Protein AF-A0A658NVW7-F1 (afdb_monomer)

Nearest PDB structures (foldseek):
  8pz0-assembly1_A  TM=9.794E-01  e=9.774E-05  Pseudomonas aeruginosa PA14
  4zi6-assembly1_D  TM=9.655E-01  e=2.193E-04  Helicobacter pylori 26695
  4zla-assembly1_E  TM=9.716E-01  e=2.683E-04  Helicobacter pylori 26695
  4zla-assembly1_D  TM=9.727E-01  e=2.870E-04  Helicobacter pylori 26695
  4zla-assembly1_A  TM=9.732E-01  e=3.070E-04  Helicobacter pylori 26695

Solvent-accessible surface area (backbone atoms only — not comparable to full-atom values): 5208 Å² total; per-residue (Å²): 135,87,83,89,56,78,92,58,45,66,60,58,57,47,53,54,52,52,52,49,46,47,74,75,64,64,62,96,72,87,85,87,86,75,98,76,57,69,64,52,41,73,75,55,42,91,74,36,46,78,36,72,61,99,42,72,69,61,46,50,54,52,38,55,48,11,66,73,74,66,61,29,52,42,82,48,90,72,80,137

Radius of gyration: 14.14 Å; Cα contacts (8 Å, |Δi|>4): 55; chains: 1; bounding box: 36×24×34 Å

Mean predicted aligned error: 2.89 Å

Foldseek 3Di:
DDPPDCLQVVVVVVVVVVVCCCVPPVDPDDDDDDPRDPVQCVVPNDQEGEDEDPDPVVSVVVQVVCVVVSRHYDYDDDDD

Sequence (80 aa):
IEIISTDAEGRLVLADALTYAQQKFQPRAMIDLATLTGGVVVALGRNRAGLMSNDDQLAGKLFDAGEQTGEKLWRLPLDD

Structure (mmCIF, N/CA/C/O backbone):
data_AF-A0A658NVW7-F1
#
_entry.id   AF-A0A658NVW7-F1
#
loop_
_atom_site.group_PDB
_atom_site.id
_atom_site.type_symbol
_atom_site.label_atom_id
_atom_site.label_alt_id
_atom_site.label_comp_id
_atom_site.label_asym_id
_atom_site.label_entity_id
_atom_site.label_seq_id
_atom_site.pdbx_PDB_ins_code
_atom_site.Cartn_x
_atom_site.Cartn_y
_atom_site.Cartn_z
_atom_site.occupancy
_atom_site.B_iso_or_equiv
_atom_site.auth_seq_id
_atom_site.auth_comp_id
_atom_site.auth_asym_id
_atom_site.auth_atom_id
_atom_site.pdbx_PDB_model_num
ATOM 1 N N . ILE A 1 1 ? 16.041 -0.477 14.519 1.00 84.25 1 ILE A N 1
ATOM 2 C CA . ILE A 1 1 ? 16.155 -0.933 13.114 1.00 84.25 1 ILE A CA 1
ATOM 3 C C . ILE A 1 1 ? 17.622 -0.792 12.728 1.00 84.25 1 ILE A C 1
ATOM 5 O O . ILE A 1 1 ? 18.153 0.297 12.899 1.00 84.25 1 ILE A O 1
ATOM 9 N N . GLU A 1 2 ? 18.292 -1.873 12.325 1.00 95.25 2 GLU A N 1
ATOM 10 C CA . GLU A 1 2 ? 19.657 -1.801 11.779 1.00 95.25 2 GLU A CA 1
ATOM 11 C C . GLU A 1 2 ? 19.595 -1.366 10.308 1.00 95.25 2 GLU A C 1
ATOM 13 O O . GLU A 1 2 ? 18.747 -1.846 9.554 1.00 95.25 2 GLU A O 1
ATOM 18 N N . ILE A 1 3 ? 20.462 -0.433 9.903 1.00 95.00 3 ILE A N 1
ATOM 19 C CA . ILE A 1 3 ? 20.458 0.126 8.547 1.00 95.00 3 ILE A CA 1
ATOM 20 C C . ILE A 1 3 ? 21.424 -0.659 7.663 1.00 95.00 3 ILE A C 1
ATOM 22 O O . ILE A 1 3 ? 22.624 -0.407 7.669 1.00 95.00 3 ILE A O 1
ATOM 26 N N . ILE A 1 4 ? 20.879 -1.583 6.870 1.00 96.88 4 ILE A N 1
ATOM 27 C CA . ILE A 1 4 ? 21.643 -2.307 5.839 1.00 96.88 4 ILE A CA 1
ATOM 28 C C . ILE A 1 4 ? 21.748 -1.529 4.517 1.00 96.88 4 ILE A C 1
ATOM 30 O O . ILE A 1 4 ? 22.651 -1.772 3.724 1.00 96.88 4 ILE A O 1
ATOM 34 N N . SER A 1 5 ? 20.818 -0.602 4.269 1.00 95.12 5 SER A N 1
ATOM 35 C CA . SER A 1 5 ? 20.806 0.291 3.108 1.00 95.12 5 SER A CA 1
ATOM 36 C C . SER A 1 5 ? 20.134 1.603 3.482 1.00 95.12 5 SER A C 1
ATOM 38 O O . SER A 1 5 ? 19.029 1.606 4.027 1.00 95.12 5 SER A O 1
ATOM 40 N N . THR A 1 6 ? 20.791 2.716 3.169 1.00 95.25 6 THR A N 1
ATOM 41 C CA . THR A 1 6 ? 20.241 4.059 3.380 1.00 95.25 6 THR A CA 1
ATOM 42 C C . THR A 1 6 ? 19.245 4.471 2.302 1.00 95.25 6 THR A C 1
ATOM 44 O O . THR A 1 6 ? 18.511 5.407 2.549 1.00 95.25 6 THR A O 1
ATOM 47 N N . ASP A 1 7 ? 19.207 3.779 1.157 1.00 92.94 7 ASP A N 1
ATOM 48 C CA . ASP A 1 7 ? 18.251 3.994 0.044 1.00 92.94 7 ASP A CA 1
ATOM 49 C C . ASP A 1 7 ? 16.881 3.327 0.311 1.00 92.94 7 ASP A C 1
ATOM 51 O O . ASP A 1 7 ? 15.974 3.297 -0.516 1.00 92.94 7 ASP A O 1
ATOM 55 N N . ALA A 1 8 ? 16.743 2.704 1.485 1.00 94.00 8 ALA A N 1
ATOM 56 C CA . ALA A 1 8 ? 15.483 2.202 2.009 1.00 94.00 8 ALA A CA 1
ATOM 57 C C . ALA A 1 8 ? 14.908 3.153 3.074 1.00 94.00 8 ALA A C 1
ATOM 59 O O . ALA A 1 8 ? 14.183 2.711 3.963 1.00 94.00 8 ALA A O 1
ATOM 60 N N . GLU A 1 9 ? 15.230 4.444 3.016 1.00 95.62 9 GLU A N 1
ATOM 61 C CA . GLU A 1 9 ? 14.900 5.450 4.024 1.00 95.62 9 GLU A CA 1
ATOM 62 C C . GLU A 1 9 ? 13.403 5.716 4.160 1.00 95.62 9 GLU A C 1
ATOM 64 O O . GLU A 1 9 ? 12.922 5.937 5.272 1.00 95.62 9 GLU A O 1
ATOM 69 N N . GLY A 1 10 ? 12.645 5.635 3.061 1.00 95.25 10 GLY A N 1
ATOM 70 C CA . GLY A 1 10 ? 11.212 5.941 3.070 1.00 95.25 10 GLY A CA 1
ATOM 71 C C . GLY A 1 10 ? 10.433 5.140 4.120 1.00 95.25 10 GLY A C 1
ATOM 72 O O . GLY A 1 10 ? 9.558 5.681 4.793 1.00 95.25 10 GLY A O 1
ATOM 73 N N . ARG A 1 11 ? 10.810 3.874 4.353 1.00 95.50 11 ARG A N 1
ATOM 74 C CA . ARG A 1 11 ? 10.138 3.020 5.349 1.00 95.50 11 ARG A CA 1
ATOM 75 C C . ARG A 1 11 ? 10.441 3.426 6.7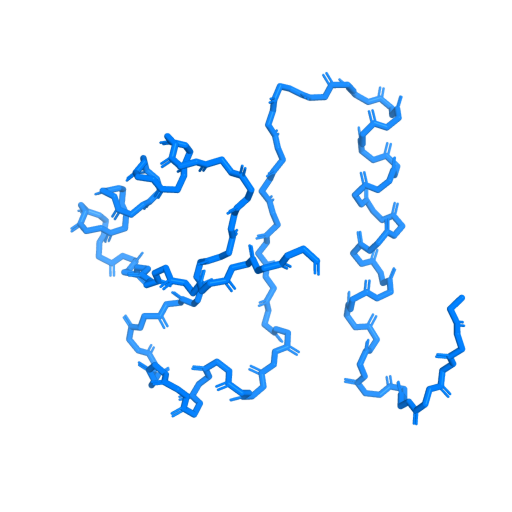94 1.00 95.50 11 ARG A C 1
ATOM 77 O O . ARG A 1 11 ? 9.625 3.162 7.667 1.00 95.50 11 ARG A O 1
ATOM 84 N N . LEU A 1 12 ? 11.588 4.062 7.053 1.00 96.88 12 LEU A N 1
ATOM 85 C CA . LEU A 1 12 ? 11.944 4.554 8.389 1.00 96.88 12 LEU A CA 1
ATOM 86 C C . LEU A 1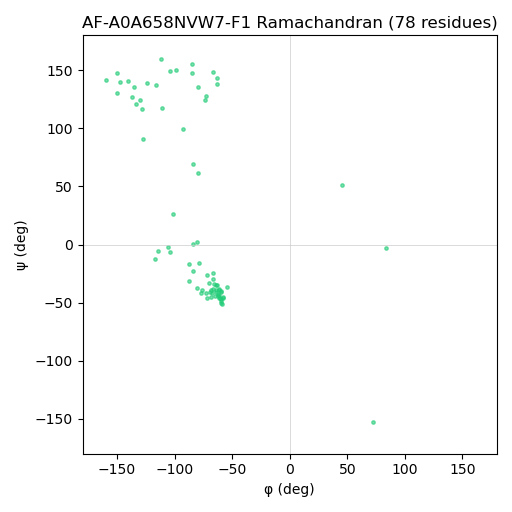 12 ? 11.092 5.768 8.750 1.00 96.88 12 LEU A C 1
ATOM 88 O O . LEU A 1 12 ? 10.504 5.802 9.825 1.00 96.88 12 LEU A O 1
ATOM 92 N N . VAL A 1 13 ? 10.957 6.717 7.818 1.00 96.62 13 VAL A N 1
ATOM 93 C CA . VAL A 1 13 ? 10.104 7.899 8.012 1.00 96.62 13 VAL A CA 1
ATOM 94 C C . VAL A 1 13 ? 8.645 7.485 8.219 1.00 96.62 13 VAL A C 1
ATOM 96 O O . VAL A 1 13 ? 7.979 7.993 9.121 1.00 96.62 13 VAL A O 1
ATOM 99 N N . LEU A 1 14 ? 8.152 6.533 7.420 1.00 97.50 14 LEU A N 1
ATOM 100 C CA . LEU A 1 14 ? 6.789 6.017 7.562 1.00 97.50 14 LEU A CA 1
ATOM 101 C C . LEU A 1 14 ? 6.571 5.294 8.894 1.00 97.50 14 LEU A C 1
ATOM 103 O O . LEU A 1 14 ? 5.518 5.478 9.496 1.00 97.50 14 LEU A O 1
ATOM 107 N N . ALA A 1 15 ? 7.546 4.522 9.385 1.00 97.50 15 ALA A N 1
ATOM 108 C CA . ALA A 1 15 ? 7.427 3.837 10.671 1.00 97.50 15 ALA A CA 1
ATOM 109 C C . ALA A 1 15 ? 7.176 4.826 11.823 1.00 97.50 15 ALA A C 1
ATOM 111 O O . ALA A 1 15 ? 6.249 4.626 12.615 1.00 97.50 15 ALA A O 1
ATOM 112 N N . ASP A 1 16 ? 7.935 5.923 11.876 1.00 97.69 16 ASP A N 1
ATOM 113 C CA . ASP A 1 16 ? 7.752 6.960 12.895 1.00 97.69 16 ASP A CA 1
ATOM 114 C C . ASP A 1 16 ? 6.427 7.710 12.706 1.00 97.69 16 ASP A C 1
ATOM 116 O O . ASP A 1 16 ? 5.674 7.892 13.666 1.00 97.69 16 ASP A O 1
ATOM 120 N N . ALA A 1 17 ? 6.097 8.105 11.471 1.00 97.88 17 ALA A N 1
ATOM 121 C CA . ALA A 1 17 ? 4.869 8.839 11.172 1.00 97.88 17 ALA A CA 1
ATOM 122 C C . ALA A 1 17 ? 3.604 8.030 11.509 1.00 97.88 17 ALA A C 1
ATOM 124 O O . ALA A 1 17 ? 2.680 8.560 12.132 1.00 97.88 17 ALA A O 1
ATOM 125 N N . LEU A 1 18 ? 3.569 6.745 11.145 1.00 97.81 18 LEU A N 1
ATOM 126 C CA . LEU A 1 18 ? 2.452 5.846 11.439 1.00 97.81 18 LEU A CA 1
ATOM 127 C C . LEU A 1 18 ? 2.340 5.565 12.938 1.00 97.81 18 LEU A C 1
ATOM 129 O O . LEU A 1 18 ? 1.237 5.615 13.483 1.00 97.81 18 LEU A O 1
ATOM 133 N N . THR A 1 19 ? 3.465 5.3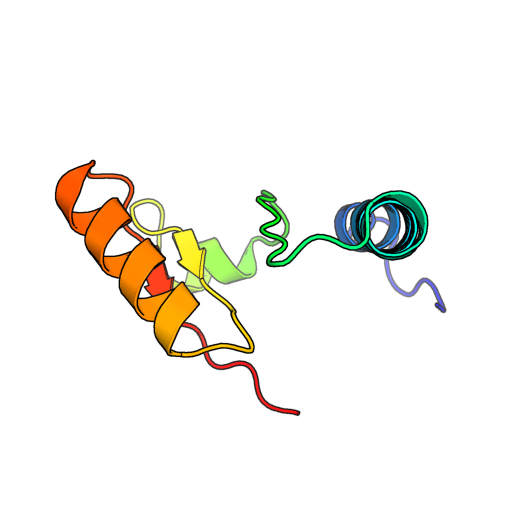49 13.625 1.00 98.00 19 THR A N 1
ATOM 134 C CA . THR A 1 19 ? 3.480 5.168 15.085 1.00 98.00 19 THR A CA 1
ATOM 135 C C . THR A 1 19 ? 2.943 6.408 15.792 1.00 98.00 19 THR A C 1
ATOM 137 O O . THR A 1 19 ? 2.081 6.312 16.668 1.00 98.00 19 THR A O 1
ATOM 140 N N . TYR A 1 20 ? 3.401 7.591 15.378 1.00 98.25 20 TYR A N 1
ATOM 141 C CA . TYR A 1 20 ? 2.914 8.856 15.909 1.00 98.25 20 TYR A CA 1
ATOM 142 C C . TYR A 1 20 ? 1.410 9.019 15.675 1.00 98.25 20 TYR A C 1
ATOM 144 O O . TYR A 1 20 ? 0.671 9.323 16.613 1.00 98.25 20 TYR A O 1
ATOM 152 N N . ALA A 1 21 ? 0.936 8.784 14.448 1.00 97.88 21 ALA A N 1
ATOM 153 C CA . ALA A 1 21 ? -0.473 8.928 14.105 1.00 97.88 21 ALA A CA 1
ATOM 154 C C . ALA A 1 21 ? -1.362 7.961 14.902 1.00 97.88 21 ALA A C 1
ATOM 156 O O . ALA A 1 21 ? -2.397 8.368 15.436 1.00 97.88 21 ALA A O 1
ATOM 157 N N . GLN A 1 22 ? -0.927 6.707 15.046 1.00 97.62 22 GLN A N 1
ATOM 158 C CA . GLN A 1 22 ? -1.620 5.696 15.837 1.00 97.62 22 GLN A CA 1
ATOM 159 C C . GLN A 1 22 ? -1.771 6.135 17.298 1.00 97.62 22 GLN A C 1
ATOM 161 O O . GLN A 1 22 ? -2.880 6.118 17.835 1.00 97.62 22 GLN A O 1
ATOM 166 N N . GLN A 1 23 ? -0.673 6.556 17.933 1.00 97.81 23 GLN A N 1
ATOM 1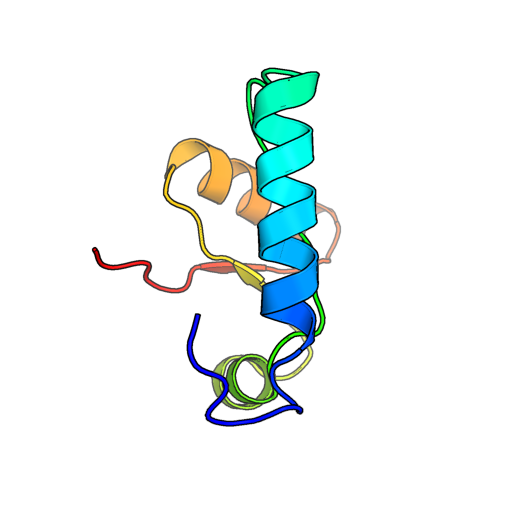67 C CA . GLN A 1 23 ? -0.667 6.956 19.342 1.00 97.81 23 GLN A CA 1
ATOM 168 C C . GLN A 1 23 ? -1.439 8.254 19.581 1.00 97.81 23 GLN A C 1
ATOM 170 O O . GLN A 1 23 ? -2.132 8.390 20.589 1.00 97.81 23 GLN A O 1
ATOM 175 N N . LYS A 1 24 ? -1.319 9.222 18.667 1.00 98.38 24 LYS A N 1
ATOM 176 C CA . LYS A 1 24 ? -1.879 10.561 18.846 1.00 98.38 24 LYS A CA 1
ATOM 177 C C . LYS A 1 24 ? -3.372 10.631 18.541 1.00 98.38 24 LYS A C 1
ATOM 179 O O . LYS A 1 24 ? -4.077 11.381 19.214 1.00 98.38 24 LYS A O 1
ATOM 184 N N . PHE A 1 25 ? -3.832 9.903 17.524 1.00 97.69 25 PHE A N 1
ATOM 185 C CA . PHE A 1 25 ? -5.180 10.065 16.973 1.00 97.69 25 PHE A CA 1
ATOM 186 C C . PHE A 1 25 ? -6.073 8.832 17.116 1.00 97.69 25 PHE A C 1
ATOM 188 O O . PHE A 1 25 ? -7.272 8.957 16.891 1.00 97.69 25 PHE A O 1
ATOM 195 N N . GLN A 1 26 ? -5.522 7.666 17.480 1.00 96.06 26 GLN A N 1
ATOM 196 C CA . GLN A 1 26 ?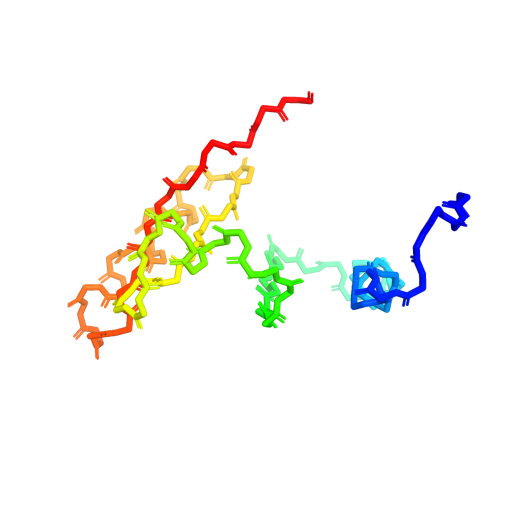 -6.265 6.404 17.626 1.00 96.06 26 GLN A CA 1
ATOM 197 C C . GLN A 1 26 ? -7.240 6.135 16.457 1.00 96.06 26 GLN A C 1
ATOM 199 O O . GLN A 1 26 ? -8.435 5.910 16.671 1.00 96.06 26 GLN A O 1
ATOM 204 N N . PRO A 1 27 ? -6.765 6.214 15.200 1.00 97.44 27 PRO A N 1
ATOM 205 C CA . PRO A 1 27 ? -7.637 6.136 14.040 1.00 97.44 27 PRO A CA 1
ATOM 206 C C . PRO A 1 27 ? -8.266 4.747 13.906 1.00 97.44 27 PRO A C 1
ATOM 208 O O . PRO A 1 27 ? -7.652 3.728 14.217 1.00 97.44 27 PRO A O 1
ATOM 211 N N . ARG A 1 28 ? -9.486 4.698 13.358 1.00 96.88 28 ARG A N 1
ATOM 212 C CA . ARG A 1 28 ? -10.163 3.431 13.029 1.00 96.88 28 ARG A CA 1
ATOM 213 C C . ARG A 1 28 ? -9.462 2.664 11.899 1.00 96.88 28 ARG A C 1
ATOM 215 O O . ARG A 1 28 ? -9.561 1.444 11.850 1.00 96.88 28 ARG A O 1
ATOM 222 N N . ALA A 1 29 ? -8.811 3.372 10.981 1.00 97.00 29 ALA A N 1
ATOM 223 C CA . ALA A 1 29 ? -8.040 2.806 9.880 1.00 97.00 29 ALA A CA 1
ATOM 224 C C . ALA A 1 29 ? -6.894 3.758 9.517 1.00 97.00 29 ALA A C 1
ATOM 226 O O . ALA A 1 29 ? -7.053 4.976 9.617 1.00 97.00 29 ALA A O 1
ATOM 227 N N . MET A 1 30 ? -5.765 3.205 9.079 1.00 97.50 30 MET A N 1
ATOM 228 C CA . MET A 1 30 ? -4.629 3.958 8.545 1.00 97.50 30 MET A CA 1
ATOM 229 C C . MET A 1 30 ? -4.305 3.442 7.148 1.00 97.50 30 MET A C 1
ATOM 231 O O . MET A 1 30 ? -4.352 2.238 6.911 1.00 97.50 30 MET A O 1
ATOM 235 N N . ILE A 1 31 ? -4.007 4.364 6.237 1.00 97.25 31 ILE A N 1
ATOM 236 C CA . ILE A 1 31 ? -3.593 4.074 4.865 1.00 97.25 31 ILE A CA 1
ATOM 237 C C . ILE A 1 31 ? -2.374 4.950 4.594 1.00 97.25 31 ILE A C 1
ATOM 239 O O . ILE A 1 31 ? -2.473 6.174 4.699 1.00 97.25 31 ILE A O 1
ATOM 243 N N . ASP A 1 32 ? -1.244 4.339 4.256 1.00 96.81 32 ASP A N 1
ATOM 244 C CA . ASP A 1 32 ? -0.084 5.033 3.709 1.00 96.81 32 ASP A CA 1
ATOM 245 C C . ASP A 1 32 ? 0.034 4.801 2.198 1.00 96.81 32 ASP A C 1
ATOM 247 O O . ASP A 1 32 ? -0.395 3.780 1.662 1.00 96.81 32 ASP A O 1
ATOM 251 N N . LEU A 1 33 ? 0.585 5.795 1.501 1.00 95.56 33 LEU A N 1
ATOM 252 C CA . LEU A 1 33 ? 0.892 5.729 0.077 1.00 95.56 33 LEU A CA 1
ATOM 253 C C . LEU A 1 33 ? 2.337 6.177 -0.114 1.00 95.56 33 LEU A C 1
ATOM 255 O O . LEU A 1 33 ? 2.703 7.281 0.293 1.00 95.56 33 LEU A O 1
ATOM 259 N N . ALA A 1 34 ? 3.155 5.337 -0.747 1.00 95.62 34 ALA A N 1
ATOM 260 C CA . ALA A 1 34 ? 4.572 5.619 -0.925 1.00 95.62 34 ALA A CA 1
ATOM 261 C C . ALA A 1 34 ? 5.125 5.042 -2.230 1.00 95.62 34 ALA A C 1
ATOM 263 O O . ALA A 1 34 ? 4.867 3.895 -2.598 1.00 95.62 34 ALA A O 1
ATOM 264 N N . THR A 1 35 ? 5.982 5.812 -2.899 1.00 94.38 35 THR A N 1
ATOM 265 C CA . THR A 1 35 ? 6.811 5.348 -4.020 1.00 94.38 35 THR A CA 1
ATOM 266 C C . THR A 1 35 ? 8.037 4.599 -3.489 1.00 94.38 35 THR A C 1
ATOM 268 O O . THR A 1 35 ? 9.167 5.047 -3.652 1.00 94.38 35 THR A O 1
ATOM 271 N N . LEU A 1 36 ? 7.804 3.494 -2.772 1.00 85.00 36 LEU A N 1
ATOM 272 C CA . LEU A 1 36 ? 8.795 2.912 -1.860 1.00 85.00 36 LEU A CA 1
ATOM 273 C C . LEU A 1 36 ? 9.772 1.929 -2.511 1.00 85.00 36 LEU A C 1
ATOM 275 O O . LEU A 1 36 ? 10.893 1.773 -2.037 1.00 85.00 36 LEU A O 1
ATOM 279 N N . THR A 1 37 ? 9.351 1.198 -3.545 1.00 89.12 37 THR A N 1
ATOM 280 C CA . THR A 1 37 ? 10.193 0.145 -4.124 1.00 89.12 37 THR A CA 1
ATOM 281 C C . THR A 1 37 ? 10.104 0.104 -5.640 1.00 89.12 37 THR A C 1
ATOM 283 O O . THR A 1 37 ? 9.023 0.181 -6.224 1.00 89.12 37 THR A O 1
ATOM 286 N N . GLY A 1 38 ? 11.249 -0.131 -6.283 1.00 91.88 38 GLY A N 1
ATOM 287 C CA . GLY A 1 38 ? 11.278 -0.552 -7.684 1.00 91.88 38 GLY A CA 1
ATOM 288 C C . GLY A 1 38 ? 10.678 -1.950 -7.893 1.00 91.88 38 GLY A C 1
ATOM 289 O O . GLY A 1 38 ? 10.176 -2.242 -8.974 1.00 91.88 38 GLY A O 1
ATOM 290 N N . GLY A 1 39 ? 10.666 -2.799 -6.857 1.00 93.25 39 GLY A N 1
ATOM 291 C CA . GLY A 1 39 ? 10.147 -4.170 -6.927 1.00 93.25 39 GLY A CA 1
ATOM 292 C C . GLY A 1 39 ? 8.670 -4.246 -7.323 1.00 93.25 39 GLY A C 1
ATOM 293 O O . GLY A 1 39 ? 8.307 -5.065 -8.163 1.00 93.25 39 GLY A O 1
ATOM 294 N N . VAL A 1 40 ? 7.832 -3.341 -6.807 1.00 94.50 40 VAL A N 1
ATOM 295 C CA . VAL A 1 40 ? 6.411 -3.260 -7.198 1.00 94.50 40 VAL A CA 1
ATOM 296 C C . VAL A 1 40 ? 6.257 -2.951 -8.690 1.00 94.50 40 VAL A C 1
ATOM 298 O O . VAL A 1 40 ? 5.422 -3.558 -9.355 1.00 94.50 40 VAL A O 1
ATOM 301 N N . VAL A 1 41 ? 7.100 -2.072 -9.242 1.00 94.31 41 VAL A N 1
ATOM 302 C CA . VAL A 1 41 ? 7.085 -1.743 -10.678 1.00 94.31 41 VAL A CA 1
ATOM 303 C C . VAL A 1 41 ? 7.508 -2.943 -11.524 1.00 94.31 41 VAL A C 1
ATOM 305 O O . VAL A 1 41 ? 6.927 -3.180 -12.580 1.00 94.31 41 VAL A O 1
ATOM 308 N N . VAL A 1 42 ? 8.493 -3.719 -11.065 1.00 95.88 42 VAL A N 1
ATOM 309 C CA . VAL A 1 42 ? 8.912 -4.956 -11.742 1.00 95.88 42 VAL A CA 1
ATOM 310 C C . VAL A 1 42 ? 7.783 -5.993 -11.744 1.00 95.88 42 VAL A C 1
ATOM 312 O O . VAL A 1 42 ? 7.564 -6.643 -12.762 1.00 95.88 42 VAL A O 1
ATOM 315 N N . ALA A 1 43 ? 7.045 -6.127 -10.640 1.00 94.38 43 ALA A N 1
ATOM 316 C CA . ALA A 1 43 ? 5.987 -7.126 -10.498 1.00 94.38 43 ALA A CA 1
ATOM 317 C C . ALA A 1 43 ? 4.683 -6.761 -11.232 1.00 94.38 43 ALA A C 1
ATOM 319 O O . ALA A 1 43 ? 4.057 -7.627 -11.840 1.00 94.38 43 ALA A O 1
ATOM 320 N N . LEU A 1 44 ? 4.252 -5.497 -11.162 1.00 95.62 44 LEU A N 1
ATOM 321 C CA . LEU A 1 44 ? 2.916 -5.062 -11.602 1.00 95.62 44 LEU A CA 1
ATOM 322 C C . LEU A 1 44 ? 2.936 -4.105 -12.806 1.00 95.62 44 LEU A C 1
ATOM 324 O O . LEU A 1 44 ? 1.883 -3.744 -13.340 1.00 95.62 44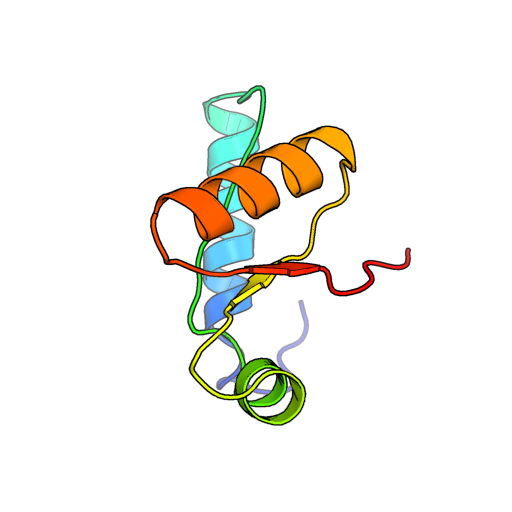 LEU A O 1
ATOM 328 N N . GLY A 1 45 ? 4.118 -3.675 -13.249 1.00 94.25 45 GLY A N 1
ATOM 329 C CA . GLY A 1 45 ? 4.263 -2.615 -14.241 1.00 94.25 45 GLY A CA 1
ATOM 330 C C . GLY A 1 45 ? 3.919 -1.235 -13.670 1.00 94.25 45 GLY A C 1
ATOM 331 O O . GLY A 1 45 ? 4.078 -0.972 -12.483 1.00 94.25 45 GLY A O 1
ATOM 332 N N . ARG A 1 46 ? 3.469 -0.317 -14.537 1.00 93.50 46 ARG A N 1
ATOM 333 C CA . ARG A 1 46 ? 3.203 1.097 -14.181 1.00 93.50 46 ARG A CA 1
ATOM 334 C C . ARG A 1 46 ? 1.722 1.464 -14.069 1.00 93.50 46 ARG A C 1
ATOM 336 O O . ARG A 1 46 ? 1.406 2.603 -13.755 1.00 93.50 46 ARG A O 1
ATOM 343 N N . ASN A 1 47 ? 0.829 0.516 -14.343 1.00 92.81 47 ASN A N 1
ATOM 344 C CA . ASN A 1 47 ? -0.609 0.776 -14.458 1.00 92.81 47 ASN A CA 1
ATOM 345 C C . ASN A 1 47 ? -1.413 0.319 -13.232 1.00 92.81 47 ASN A C 1
ATOM 347 O O . ASN A 1 47 ? -2.618 0.549 -13.193 1.00 92.81 47 ASN A O 1
ATOM 351 N N . ARG A 1 48 ? -0.780 -0.371 -12.274 1.00 95.62 48 ARG A N 1
ATOM 352 C CA . ARG A 1 48 ? -1.390 -0.778 -11.003 1.00 95.62 48 ARG A CA 1
ATOM 353 C C . ARG A 1 48 ? -0.430 -0.494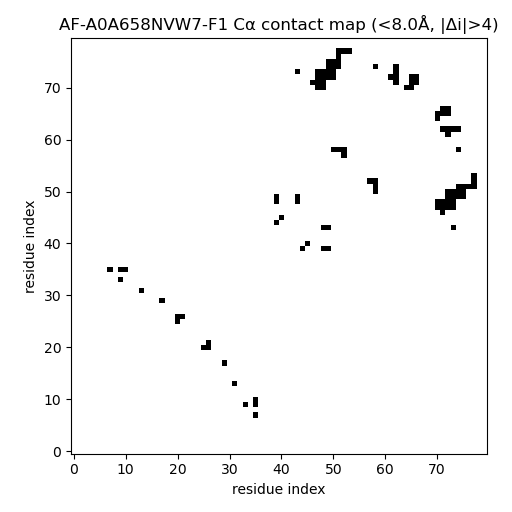 -9.855 1.00 95.62 48 ARG A C 1
ATOM 355 O O . ARG A 1 48 ? 0.748 -0.828 -9.964 1.00 95.62 48 ARG A O 1
ATOM 362 N N . ALA A 1 49 ? -0.926 0.074 -8.761 1.00 97.62 49 ALA A N 1
ATOM 363 C CA . ALA A 1 49 ? -0.160 0.167 -7.521 1.00 97.62 49 ALA A CA 1
ATOM 364 C C . ALA A 1 49 ? -0.302 -1.124 -6.695 1.00 97.62 49 ALA A C 1
ATOM 366 O O . ALA A 1 49 ? -1.338 -1.792 -6.729 1.00 97.62 49 ALA A O 1
ATOM 367 N N . GLY A 1 50 ? 0.750 -1.480 -5.956 1.00 97.38 50 GLY A N 1
ATOM 368 C CA . GLY A 1 50 ? 0.712 -2.599 -5.017 1.00 97.38 50 GLY A CA 1
ATOM 369 C C . GLY A 1 50 ? -0.107 -2.239 -3.781 1.00 97.38 50 GLY A C 1
ATOM 370 O O . GLY A 1 50 ? 0.146 -1.216 -3.153 1.00 97.38 50 GLY A O 1
ATOM 371 N N . LEU A 1 51 ? -1.072 -3.086 -3.434 1.00 97.56 51 LEU A N 1
ATOM 372 C CA . LEU A 1 51 ? -1.910 -2.961 -2.246 1.00 97.56 51 LEU A CA 1
ATOM 373 C C . LEU A 1 51 ? -1.553 -4.080 -1.266 1.00 97.56 51 LEU A C 1
ATOM 375 O O . LEU A 1 51 ? -1.748 -5.254 -1.569 1.00 97.56 51 LEU A O 1
ATOM 379 N N . MET A 1 52 ? -1.067 -3.712 -0.086 1.00 96.81 52 MET A N 1
ATOM 380 C CA . MET A 1 52 ? -0.859 -4.620 1.043 1.00 96.81 52 MET A CA 1
ATOM 381 C C . MET A 1 52 ? -1.773 -4.178 2.180 1.00 96.81 52 MET A C 1
ATOM 383 O O . MET A 1 52 ? -1.931 -2.984 2.425 1.00 96.81 52 MET A O 1
ATOM 387 N N . SER A 1 53 ? -2.422 -5.128 2.844 1.00 96.88 53 SER A N 1
ATOM 388 C CA . SER A 1 53 ? -3.318 -4.829 3.957 1.00 96.88 53 SER A CA 1
ATOM 389 C C . SER A 1 53 ? -3.516 -6.061 4.826 1.00 96.88 53 SER A C 1
ATOM 391 O O . SER A 1 53 ? -3.657 -7.171 4.306 1.00 96.88 53 SER A O 1
ATOM 393 N N . ASN A 1 54 ? -3.575 -5.825 6.133 1.00 96.38 54 ASN A N 1
ATOM 394 C CA . ASN A 1 54 ? -3.929 -6.801 7.158 1.00 96.38 54 ASN A CA 1
ATOM 395 C C . ASN A 1 54 ? -5.452 -6.952 7.356 1.00 96.38 54 ASN A C 1
ATOM 397 O O . ASN A 1 54 ? -5.872 -7.721 8.215 1.00 96.38 54 ASN A O 1
ATOM 401 N N . ASP A 1 55 ? -6.281 -6.223 6.599 1.00 96.88 55 ASP A N 1
ATOM 402 C CA . ASP A 1 55 ? -7.744 -6.295 6.666 1.00 96.88 55 ASP A CA 1
ATOM 403 C C . ASP A 1 55 ? -8.337 -6.518 5.265 1.00 96.88 55 ASP A C 1
ATOM 405 O O . ASP A 1 55 ? -8.225 -5.680 4.365 1.00 96.88 55 ASP A O 1
ATOM 409 N N . ASP A 1 56 ? -8.998 -7.664 5.080 1.00 96.69 56 ASP A N 1
ATOM 410 C CA . ASP A 1 56 ? -9.582 -8.059 3.795 1.00 96.69 56 ASP A CA 1
ATOM 411 C C . ASP A 1 56 ? -10.709 -7.135 3.328 1.00 96.69 56 ASP A C 1
ATOM 413 O O . ASP A 1 56 ? -10.864 -6.897 2.126 1.00 96.69 56 ASP A O 1
ATOM 417 N N . GLN A 1 57 ? -11.502 -6.598 4.259 1.00 97.56 57 GLN A N 1
ATOM 418 C CA . GLN A 1 57 ? -12.627 -5.732 3.919 1.00 97.56 57 GLN A CA 1
ATOM 419 C C . GLN A 1 57 ? -12.141 -4.360 3.455 1.00 97.56 57 GLN A C 1
ATOM 421 O O . GLN A 1 57 ? -12.686 -3.801 2.501 1.00 97.56 57 GLN A O 1
ATOM 426 N N . LEU A 1 58 ? -11.129 -3.802 4.120 1.00 97.50 58 LEU A N 1
ATOM 427 C CA . LEU A 1 58 ? -10.499 -2.552 3.722 1.00 97.50 58 LEU A CA 1
ATOM 428 C C . LEU A 1 58 ? -9.801 -2.711 2.370 1.00 97.50 58 LEU A C 1
ATOM 430 O O . LEU A 1 58 ? -9.988 -1.866 1.495 1.00 97.50 58 LEU A O 1
ATOM 434 N N . ALA A 1 59 ? -9.072 -3.811 2.169 1.00 98.06 59 ALA A N 1
ATOM 435 C CA . ALA A 1 59 ? -8.439 -4.114 0.891 1.00 98.06 59 ALA A CA 1
ATOM 436 C C . ALA A 1 59 ? -9.460 -4.194 -0.255 1.00 98.06 59 ALA A C 1
ATOM 438 O O . ALA A 1 59 ? -9.242 -3.596 -1.307 1.00 98.06 59 ALA A O 1
ATOM 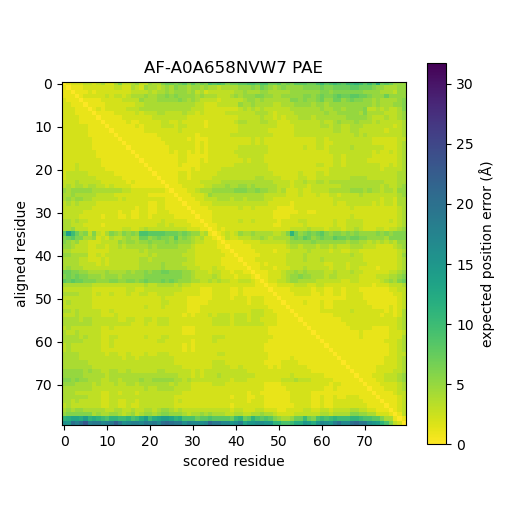439 N N . GLY A 1 60 ? -10.592 -4.877 -0.041 1.00 98.19 60 GLY A N 1
ATOM 440 C CA . GLY A 1 60 ? -11.672 -4.964 -1.028 1.00 98.19 60 GLY A CA 1
ATOM 441 C C . GLY A 1 60 ? -12.246 -3.593 -1.392 1.00 98.19 60 GLY A C 1
ATOM 442 O O . GLY A 1 60 ? -12.332 -3.251 -2.567 1.00 98.19 60 GLY A O 1
ATOM 443 N N . LYS A 1 61 ? -12.536 -2.753 -0.390 1.00 98.31 61 LYS A N 1
ATOM 444 C CA . LYS A 1 61 ? -13.037 -1.385 -0.620 1.00 98.31 61 LYS A CA 1
ATOM 445 C C . LYS A 1 61 ? -12.064 -0.529 -1.428 1.00 98.31 61 LYS A C 1
ATOM 447 O O . LYS A 1 61 ? -12.496 0.231 -2.289 1.00 98.31 61 LYS A O 1
ATOM 452 N N . LEU A 1 62 ? -10.767 -0.634 -1.143 1.00 98.19 62 LEU A N 1
ATOM 453 C CA . LEU A 1 62 ? -9.734 0.099 -1.876 1.00 98.19 62 LEU A CA 1
ATOM 454 C C . LEU A 1 62 ? -9.591 -0.414 -3.311 1.00 98.19 62 LEU A C 1
ATOM 456 O O . LEU A 1 62 ? -9.457 0.388 -4.232 1.00 98.19 62 LEU A O 1
ATOM 460 N N . PHE A 1 63 ? -9.656 -1.731 -3.511 1.00 98.31 63 PHE A N 1
ATOM 461 C CA . PHE A 1 63 ? -9.638 -2.330 -4.842 1.00 98.31 63 PHE A CA 1
ATOM 462 C C . PHE A 1 63 ? -10.812 -1.836 -5.697 1.00 98.31 63 PHE A C 1
ATOM 464 O O . PHE A 1 63 ? -10.592 -1.324 -6.795 1.00 98.31 63 PHE A O 1
ATOM 471 N N . ASP A 1 64 ? -12.036 -1.905 -5.168 1.00 98.44 64 ASP A N 1
ATOM 472 C CA . ASP A 1 64 ? -13.238 -1.451 -5.873 1.00 98.44 64 ASP A CA 1
ATOM 473 C C . ASP A 1 64 ? -13.182 0.049 -6.187 1.00 98.44 64 ASP A C 1
ATOM 475 O O . ASP A 1 64 ? -13.591 0.474 -7.269 1.00 98.44 64 ASP A O 1
ATOM 479 N N . ALA A 1 65 ? -12.649 0.856 -5.263 1.00 98.12 65 ALA A N 1
ATOM 480 C CA . ALA A 1 65 ? -12.428 2.279 -5.494 1.00 98.12 65 ALA A CA 1
ATOM 481 C C . ALA A 1 65 ? -11.446 2.508 -6.653 1.00 98.12 65 ALA A C 1
ATOM 483 O O . ALA A 1 65 ? -11.744 3.297 -7.546 1.00 98.12 65 ALA A O 1
ATOM 484 N N . GLY A 1 66 ? -10.327 1.780 -6.691 1.00 97.81 66 GLY A N 1
ATOM 485 C CA . GLY A 1 66 ? -9.349 1.878 -7.777 1.00 97.81 66 GLY A CA 1
ATOM 486 C C . GLY A 1 66 ? -9.907 1.468 -9.143 1.00 97.81 66 GLY A C 1
ATOM 487 O O . GLY A 1 66 ? -9.572 2.075 -10.162 1.00 97.81 66 GLY A O 1
ATOM 488 N N . GLU A 1 67 ? -10.802 0.478 -9.192 1.00 97.94 67 GLU A N 1
ATOM 489 C CA . GLU A 1 67 ? -11.488 0.107 -10.437 1.00 97.94 67 GLU A CA 1
ATOM 490 C C . GLU A 1 67 ? -12.495 1.187 -10.885 1.00 97.94 67 GLU A C 1
ATOM 492 O O . GLU A 1 67 ? -12.640 1.417 -12.085 1.00 97.94 67 GLU A O 1
ATOM 497 N N . GLN A 1 68 ? -13.136 1.903 -9.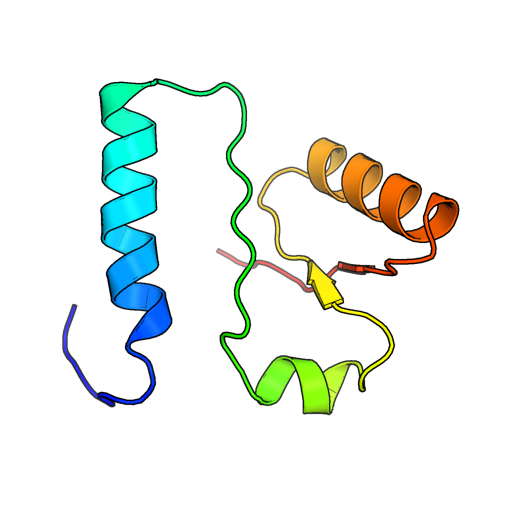951 1.00 98.38 68 GLN A N 1
ATOM 498 C CA . GLN A 1 68 ? -14.070 2.998 -10.256 1.00 98.38 68 GLN A CA 1
ATOM 499 C C . GLN A 1 68 ? -13.372 4.297 -10.682 1.00 98.38 68 GLN A C 1
ATOM 501 O O . GLN A 1 68 ? -13.864 4.990 -11.572 1.00 98.38 68 GLN A O 1
ATOM 506 N N . THR A 1 69 ? -12.248 4.650 -10.053 1.00 97.75 69 THR A N 1
ATOM 507 C CA . THR A 1 69 ? -11.520 5.898 -10.345 1.00 97.75 69 THR A CA 1
ATOM 508 C C . THR A 1 69 ? -10.516 5.754 -11.485 1.00 97.75 69 THR A C 1
ATOM 510 O O . THR A 1 69 ? -10.060 6.753 -12.037 1.00 97.75 69 THR A O 1
ATOM 513 N N . GLY A 1 70 ? -10.161 4.519 -11.848 1.00 96.81 70 GLY A N 1
ATOM 514 C CA . GLY A 1 70 ? -9.073 4.227 -12.778 1.00 96.81 70 GLY A CA 1
ATOM 515 C C . GLY A 1 70 ? -7.689 4.200 -12.118 1.00 96.81 70 GLY A C 1
ATOM 516 O O . GLY A 1 70 ? -6.715 3.853 -12.787 1.00 96.81 70 GLY A O 1
ATOM 517 N N . GLU A 1 71 ? -7.589 4.489 -10.817 1.00 96.38 71 GLU A N 1
ATOM 518 C CA . GLU A 1 71 ? -6.364 4.353 -10.019 1.00 96.38 71 GLU A CA 1
ATOM 519 C C . GLU A 1 71 ? -6.207 2.910 -9.535 1.00 96.38 71 GLU A C 1
ATOM 521 O O . GLU A 1 71 ? -6.387 2.570 -8.366 1.00 96.38 71 GLU A O 1
ATOM 526 N N . LYS A 1 72 ? -5.927 2.021 -10.486 1.00 97.44 72 LYS A N 1
ATOM 527 C CA . LYS A 1 72 ? -6.003 0.579 -10.264 1.00 97.44 72 LYS A CA 1
ATOM 528 C C . LYS A 1 72 ? -5.008 0.099 -9.213 1.00 97.44 72 LYS A C 1
ATOM 530 O O . LYS A 1 72 ? -3.822 0.431 -9.242 1.00 97.44 72 LYS A O 1
ATOM 535 N N . LEU A 1 73 ? -5.484 -0.794 -8.354 1.00 98.06 73 LEU A N 1
ATOM 536 C CA . LEU A 1 73 ? -4.683 -1.471 -7.341 1.00 98.06 73 LEU A CA 1
ATOM 537 C C . LEU A 1 73 ? -4.560 -2.963 -7.670 1.00 98.06 73 LEU A C 1
ATOM 539 O O . LEU A 1 73 ? -5.353 -3.523 -8.435 1.00 98.06 73 LEU A O 1
ATOM 543 N N . TRP A 1 74 ? -3.550 -3.616 -7.103 1.00 97.56 74 TRP A N 1
ATOM 544 C CA . TRP A 1 74 ? -3.437 -5.071 -7.100 1.00 97.56 74 TRP A CA 1
ATOM 545 C C . TRP A 1 74 ? -2.993 -5.563 -5.731 1.00 97.56 74 TRP A C 1
ATOM 547 O O . TRP A 1 74 ? -1.978 -5.099 -5.208 1.00 97.56 74 TRP A O 1
ATOM 557 N N . ARG A 1 75 ? -3.745 -6.505 -5.155 1.00 97.12 75 ARG A N 1
ATOM 558 C CA . ARG A 1 75 ? -3.438 -7.026 -3.826 1.00 97.12 75 ARG A CA 1
ATOM 559 C C . ARG A 1 75 ? -2.215 -7.941 -3.872 1.00 97.12 75 ARG A C 1
ATOM 561 O O . ARG A 1 75 ? -2.192 -8.914 -4.622 1.00 97.12 75 ARG A O 1
ATOM 568 N N . LEU A 1 76 ? -1.217 -7.615 -3.062 1.00 96.12 76 LEU A N 1
ATOM 569 C CA . LEU A 1 76 ? -0.048 -8.445 -2.790 1.00 96.12 76 LEU A CA 1
ATOM 570 C C . LEU A 1 76 ? -0.258 -9.193 -1.463 1.00 96.12 76 LEU A C 1
ATOM 572 O O . LEU A 1 76 ? -0.975 -8.681 -0.595 1.00 96.12 76 LEU A O 1
ATOM 576 N N . PRO A 1 77 ? 0.326 -10.394 -1.300 1.00 94.19 77 PRO A N 1
ATOM 577 C CA . PRO A 1 77 ? 0.266 -11.107 -0.032 1.00 94.19 77 PRO A CA 1
ATOM 578 C C . PRO A 1 77 ? 0.986 -10.308 1.058 1.00 94.19 77 PRO A C 1
ATOM 580 O O . PRO A 1 77 ? 2.001 -9.657 0.802 1.00 94.19 77 PRO A O 1
ATOM 583 N N . LEU A 1 78 ? 0.436 -10.365 2.264 1.00 93.06 78 LEU A N 1
ATOM 584 C CA . LEU A 1 78 ? 1.067 -9.885 3.483 1.00 93.06 78 LEU A CA 1
ATOM 585 C C . LEU A 1 78 ? 1.008 -11.056 4.461 1.00 93.06 78 LEU A C 1
ATOM 587 O O . LEU A 1 78 ? -0.008 -11.248 5.126 1.00 93.06 78 LEU A O 1
ATOM 591 N N . ASP A 1 79 ? 2.057 -11.871 4.428 1.00 84.94 79 ASP A N 1
ATOM 592 C CA . ASP A 1 79 ? 2.235 -12.996 5.343 1.00 84.94 79 ASP A CA 1
ATOM 593 C C . ASP A 1 79 ? 2.879 -12.487 6.648 1.00 84.94 79 ASP A C 1
ATOM 595 O O . ASP A 1 79 ? 3.525 -11.433 6.638 1.00 84.94 79 ASP A O 1
ATOM 599 N N . ASP A 1 80 ? 2.662 -13.213 7.749 1.00 60.38 80 ASP A N 1
ATOM 600 C CA . ASP A 1 80 ? 3.076 -12.832 9.114 1.00 60.38 80 ASP A CA 1
ATOM 601 C C . ASP A 1 80 ? 4.587 -12.559 9.276 1.00 60.38 80 ASP A C 1
ATOM 603 O O . ASP A 1 80 ? 5.414 -13.380 8.803 1.00 60.38 80 ASP A O 1
#

pLDDT: mean 95.5, std 4.86, range [60.38, 98.44]

Secondary structure (DSSP, 8-state):
---S-GGGTHHHHHHHHHHHHHHHH--S---------HHHHHHHTTSSEEE--S-HHHHHHHHHHHHHHS--EEEPP---